Protein AF-A0A7S3PER5-F1 (afdb_monomer)

Foldseek 3Di:
DPDQVVQVVVQVVDFFAQADPVRQKGQKTKDFDALVRDDPVVSVVVVVVVVVVLCCCVPPVVHCFDADPVRRRHDDGGDMDMDHDPPIDGADDDDDCVRDPPDDDDFAADAKDKDWDAPDDPDSVPDDPPGDTDIDTHGHGRD

Sequence (143 aa):
LSGNDDGLKRFRQRTYETAHWDQVITGYKELERPTRFWNTENGTTLTKLQDLISRVCAEVLKVELQRQPDGQTVAWLPPHIIDLSEDGEIFPHVDSIKHSDQIVAGLSLLSPRVMKLREPKDAIADYSNEDAGIDMLLPPRSL

pLDDT: mean 86.13, std 12.56, range [37.22, 98.19]

InterPro domains:
  IPR032870 Alpha-ketoglutarate-dependent dioxygenase alkB homologue 7-like [PTHR21052] (9-143)
  IPR037151 Alpha-ketoglutarate-dependent dioxygenase AlkB-like superfamily [G3DSA:2.60.120.590] (4-143)

Organism: NCBI:txid215587

Structure (mmCIF, N/CA/C/O backbone):
data_AF-A0A7S3PER5-F1
#
_entry.id   AF-A0A7S3PER5-F1
#
loop_
_atom_site.group_PDB
_atom_site.id
_atom_site.type_symbol
_atom_site.label_atom_id
_atom_site.label_alt_id
_atom_site.label_comp_id
_atom_site.label_asym_id
_atom_site.label_entity_id
_atom_site.label_seq_id
_atom_site.pdbx_PDB_ins_code
_atom_site.Cartn_x
_atom_site.Cartn_y
_atom_site.Cartn_z
_atom_site.occupancy
_atom_site.B_iso_or_equiv
_atom_site.auth_seq_id
_atom_site.auth_comp_id
_atom_site.auth_asym_id
_atom_site.auth_atom_id
_atom_site.pdbx_PDB_model_num
ATOM 1 N N . LEU A 1 1 ? -20.126 20.022 10.577 1.00 37.22 1 LEU A N 1
ATOM 2 C CA . LEU A 1 1 ? -20.468 18.763 9.869 1.00 37.22 1 LEU A CA 1
ATOM 3 C C . LEU A 1 1 ? -20.430 18.915 8.329 1.00 37.22 1 LEU A C 1
ATOM 5 O O . LEU A 1 1 ? -21.242 18.307 7.655 1.00 37.22 1 LEU A O 1
ATOM 9 N N . SER A 1 2 ? -19.484 19.658 7.729 1.00 37.44 2 SER A N 1
ATOM 10 C CA . SER A 1 2 ? -19.496 19.899 6.262 1.00 37.44 2 SER A CA 1
ATOM 11 C C . SER A 1 2 ? -18.128 19.879 5.553 1.00 37.44 2 SER A C 1
ATOM 13 O O . SER A 1 2 ? -18.035 20.309 4.412 1.00 37.44 2 SER A O 1
ATOM 15 N N . GLY A 1 3 ? -17.062 19.360 6.176 1.00 44.31 3 GLY A N 1
ATOM 16 C CA . GLY A 1 3 ? -15.704 19.417 5.599 1.00 44.31 3 GLY A CA 1
ATOM 17 C C . GLY A 1 3 ? -15.197 18.157 4.881 1.00 44.31 3 GLY A C 1
ATOM 18 O O . GLY A 1 3 ? -14.055 18.146 4.442 1.00 44.31 3 GLY A O 1
ATOM 19 N N . ASN A 1 4 ? -15.976 17.070 4.811 1.00 56.25 4 ASN A N 1
ATOM 20 C CA . ASN A 1 4 ? -15.379 15.726 4.749 1.00 56.25 4 ASN A CA 1
ATOM 21 C C . ASN A 1 4 ? -15.563 14.940 3.440 1.00 56.25 4 ASN A C 1
ATOM 23 O O . ASN A 1 4 ? -14.788 14.018 3.174 1.00 56.25 4 ASN A O 1
ATOM 27 N N . ASP A 1 5 ? -16.575 15.278 2.641 1.00 61.62 5 ASP A N 1
ATOM 28 C CA . ASP A 1 5 ? -16.856 14.623 1.351 1.00 61.62 5 ASP A CA 1
ATOM 29 C C . ASP A 1 5 ? -16.066 15.271 0.195 1.00 61.62 5 ASP A C 1
ATOM 31 O O . ASP A 1 5 ? -15.755 14.650 -0.823 1.00 61.62 5 ASP A O 1
ATOM 35 N N . ASP A 1 6 ? -15.636 16.519 0.405 1.00 76.44 6 ASP A N 1
ATOM 36 C CA . ASP A 1 6 ? -14.845 17.287 -0.554 1.00 76.44 6 ASP A CA 1
ATOM 37 C C . ASP A 1 6 ? -13.479 16.631 -0.830 1.00 76.44 6 ASP A C 1
ATOM 39 O O . ASP A 1 6 ? -13.012 16.630 -1.963 1.00 76.44 6 ASP A O 1
ATOM 43 N N . GLY A 1 7 ? -12.871 15.966 0.162 1.00 82.75 7 GLY A N 1
ATOM 44 C CA . GLY A 1 7 ? -11.594 15.258 -0.006 1.00 82.75 7 GLY A CA 1
ATOM 45 C C . GLY A 1 7 ? -11.670 14.070 -0.975 1.00 82.75 7 GLY A C 1
ATOM 46 O O . GLY A 1 7 ? -10.857 13.973 -1.890 1.00 82.75 7 GLY A O 1
ATOM 47 N N . LEU A 1 8 ? -12.681 13.202 -0.836 1.00 86.88 8 LEU A N 1
ATOM 48 C CA . LEU A 1 8 ? -12.891 12.064 -1.748 1.00 86.88 8 LEU A CA 1
ATOM 49 C C . LEU A 1 8 ? -13.338 12.525 -3.138 1.00 86.88 8 LEU A C 1
ATOM 51 O O . LEU A 1 8 ? -12.989 11.919 -4.152 1.00 86.88 8 LEU A O 1
ATOM 55 N N . LYS A 1 9 ? -14.128 13.601 -3.208 1.00 88.81 9 LYS A N 1
ATOM 56 C CA . LYS A 1 9 ? -14.489 14.231 -4.480 1.00 88.81 9 LYS A CA 1
ATOM 57 C C . LYS A 1 9 ? -13.251 14.770 -5.201 1.00 88.81 9 LYS A C 1
ATOM 59 O O . LYS A 1 9 ? -13.050 14.422 -6.361 1.00 88.81 9 LYS A O 1
ATOM 64 N N . ARG A 1 10 ? -12.403 15.540 -4.513 1.00 88.62 10 ARG A N 1
ATOM 65 C CA . ARG A 1 10 ? -11.140 16.058 -5.058 1.00 88.62 10 ARG A CA 1
ATOM 66 C C . ARG A 1 10 ? -10.203 14.933 -5.476 1.00 88.62 10 ARG A C 1
ATOM 68 O O . ARG A 1 10 ? -9.681 14.993 -6.577 1.00 88.62 10 ARG A O 1
ATOM 75 N N . PHE A 1 11 ? -10.046 13.896 -4.653 1.00 92.31 11 PHE A N 1
ATOM 76 C CA . PHE A 1 11 ? -9.230 12.720 -4.973 1.00 92.31 11 PHE A CA 1
ATOM 77 C C . PHE A 1 11 ? -9.628 12.090 -6.314 1.00 92.31 11 PHE A C 1
ATOM 79 O O . PHE A 1 11 ? -8.788 11.936 -7.195 1.00 92.31 11 PHE A O 1
ATOM 86 N N . ARG A 1 12 ? -10.927 11.840 -6.525 1.00 91.44 12 ARG A N 1
ATOM 87 C CA . ARG A 1 12 ? -11.444 11.296 -7.794 1.00 91.44 12 ARG A CA 1
ATOM 88 C C . ARG A 1 12 ? -11.178 12.206 -8.997 1.00 91.44 12 ARG A C 1
ATOM 90 O O . ARG A 1 12 ? -10.997 11.713 -10.104 1.00 91.44 12 ARG A O 1
ATOM 97 N N . GLN A 1 13 ? -11.172 13.519 -8.781 1.00 92.44 13 GLN A N 1
ATOM 98 C CA . GLN A 1 13 ? -10.986 14.526 -9.829 1.00 92.44 13 GLN A CA 1
ATOM 99 C C . GLN A 1 13 ? -9.518 14.854 -10.126 1.00 92.44 13 GLN A C 1
ATOM 101 O O . GLN A 1 13 ? -9.250 15.471 -11.155 1.00 92.44 13 GLN A O 1
ATOM 106 N N . ARG A 1 14 ? -8.572 14.474 -9.256 1.00 92.69 14 ARG A N 1
ATOM 107 C CA . ARG A 1 14 ? -7.140 14.681 -9.508 1.00 92.69 14 ARG A CA 1
ATOM 108 C C . ARG A 1 14 ? -6.714 13.943 -10.773 1.00 92.69 14 ARG A C 1
ATOM 110 O O . ARG A 1 14 ? -7.253 12.884 -11.094 1.00 92.69 14 ARG A O 1
ATOM 117 N N . THR A 1 15 ? -5.741 14.496 -11.481 1.00 93.69 15 THR A N 1
ATOM 118 C CA . THR A 1 15 ? -4.987 13.784 -12.517 1.00 93.69 15 THR A CA 1
ATOM 119 C C . THR A 1 15 ? -3.918 12.919 -11.861 1.00 93.69 15 THR A C 1
ATOM 121 O O . THR A 1 15 ? -3.513 13.208 -10.739 1.00 93.69 15 THR A O 1
ATOM 124 N N . TYR A 1 16 ? -3.485 11.858 -12.540 1.00 94.94 16 TYR A N 1
ATOM 125 C CA . TYR A 1 16 ? -2.366 11.047 -12.065 1.00 94.94 16 TYR A CA 1
ATOM 126 C C . TYR A 1 16 ? -1.073 11.873 -12.067 1.00 94.94 16 TYR A C 1
ATOM 128 O O . TYR A 1 16 ? -0.816 12.630 -13.005 1.00 94.94 16 TYR A O 1
ATOM 136 N N . GLU A 1 17 ? -0.291 11.742 -11.003 1.00 90.06 17 GLU A N 1
ATOM 137 C CA . GLU A 1 17 ? 0.996 12.405 -10.825 1.00 90.06 17 GLU A CA 1
ATOM 138 C C . GLU A 1 17 ? 2.096 11.589 -11.512 1.00 90.06 17 GLU A C 1
ATOM 140 O O . GLU A 1 17 ? 2.125 10.358 -11.440 1.00 90.06 17 GLU A O 1
ATOM 145 N N . THR A 1 18 ? 2.992 12.272 -12.229 1.00 80.94 18 THR A N 1
ATOM 146 C CA . THR A 1 18 ? 4.014 11.612 -13.056 1.00 80.94 18 THR A CA 1
ATOM 147 C C . THR A 1 18 ? 5.232 11.148 -12.261 1.00 80.94 18 THR A C 1
ATOM 149 O O . THR A 1 18 ? 5.926 10.258 -12.736 1.00 80.94 18 THR A O 1
ATOM 152 N N . ALA A 1 19 ? 5.503 11.729 -11.087 1.00 73.75 19 ALA A N 1
ATOM 153 C CA . ALA A 1 19 ? 6.548 11.284 -10.160 1.00 73.75 19 ALA A CA 1
ATOM 154 C C . ALA A 1 19 ? 6.366 11.919 -8.770 1.00 73.75 19 ALA A C 1
ATOM 156 O O . ALA A 1 19 ? 6.033 13.101 -8.677 1.00 73.75 19 ALA A O 1
ATOM 157 N N . HIS A 1 20 ? 6.645 11.150 -7.714 1.00 63.84 20 HIS A N 1
ATOM 158 C CA . HIS A 1 20 ? 6.767 11.644 -6.337 1.00 63.84 20 HIS A CA 1
ATOM 159 C C . HIS A 1 20 ? 8.167 12.246 -6.078 1.00 63.84 20 HIS A C 1
ATOM 161 O O . HIS A 1 20 ? 9.099 12.048 -6.862 1.00 63.84 20 HIS A O 1
ATOM 167 N N . TRP A 1 21 ? 8.341 13.008 -4.992 1.00 63.22 21 TRP A N 1
ATOM 168 C CA . TRP A 1 21 ? 9.590 13.738 -4.705 1.00 63.22 21 TRP A CA 1
ATOM 169 C C . TRP A 1 21 ? 10.790 12.825 -4.398 1.00 63.22 21 TRP A C 1
ATOM 171 O O . TRP A 1 21 ? 11.930 13.233 -4.611 1.00 63.22 21 TRP A O 1
ATOM 181 N N . ASP A 1 22 ? 10.537 11.601 -3.933 1.00 66.00 22 ASP A N 1
ATOM 182 C CA . ASP A 1 22 ? 11.530 10.532 -3.739 1.00 66.00 22 ASP A CA 1
ATOM 183 C C . ASP A 1 22 ? 11.626 9.575 -4.946 1.00 66.00 22 ASP A C 1
ATOM 185 O O . ASP A 1 22 ? 12.423 8.642 -4.932 1.00 66.00 22 ASP A O 1
ATOM 189 N N . GLN A 1 23 ? 10.834 9.830 -5.996 1.00 72.12 23 GLN A N 1
ATOM 190 C CA . GLN A 1 23 ? 10.770 9.075 -7.250 1.00 72.12 23 GLN A CA 1
ATOM 191 C C . GLN A 1 23 ? 10.392 7.590 -7.111 1.00 72.12 23 GLN A C 1
ATOM 193 O O . GLN A 1 23 ? 10.634 6.820 -8.039 1.00 72.12 23 GLN A O 1
ATOM 198 N N . VAL A 1 24 ? 9.756 7.177 -6.007 1.00 86.62 24 VAL A N 1
ATOM 199 C CA . VAL A 1 24 ? 9.404 5.757 -5.801 1.00 86.62 24 VAL A CA 1
ATOM 200 C C . VAL A 1 24 ? 8.063 5.359 -6.411 1.00 86.62 24 VAL A C 1
ATOM 202 O O . VAL A 1 24 ? 7.774 4.176 -6.510 1.00 86.62 24 VAL A O 1
ATOM 205 N N . ILE A 1 25 ? 7.229 6.311 -6.826 1.00 91.81 25 ILE A N 1
ATOM 206 C CA . ILE A 1 25 ? 5.905 6.025 -7.387 1.00 91.81 25 ILE A CA 1
ATOM 207 C C . ILE A 1 25 ? 5.589 6.938 -8.574 1.00 91.81 25 ILE A C 1
ATOM 209 O O . ILE A 1 25 ? 5.883 8.140 -8.562 1.00 91.81 25 ILE A O 1
ATOM 213 N N . THR A 1 26 ? 4.989 6.355 -9.611 1.00 94.12 26 THR A N 1
ATOM 214 C CA . THR A 1 26 ? 4.588 7.028 -10.853 1.00 94.12 26 THR A CA 1
ATOM 215 C C . THR A 1 26 ? 3.169 6.633 -11.250 1.00 94.12 26 THR A C 1
ATOM 217 O O . THR A 1 26 ? 2.675 5.564 -10.895 1.00 94.12 26 THR A O 1
ATOM 220 N N . GLY A 1 27 ? 2.480 7.521 -11.972 1.00 95.06 27 GLY A N 1
ATOM 221 C CA . GLY A 1 27 ? 1.126 7.258 -12.459 1.00 95.06 27 GLY A CA 1
ATOM 222 C C . GLY A 1 27 ? 0.126 7.040 -11.324 1.00 95.06 27 GLY A C 1
ATOM 223 O O . GLY A 1 27 ? -0.675 6.113 -11.381 1.00 95.06 27 GLY A O 1
ATOM 224 N N . TYR A 1 28 ? 0.172 7.865 -10.274 1.00 95.06 28 TYR A N 1
ATOM 225 C CA . TYR A 1 28 ? -0.608 7.632 -9.052 1.00 95.06 28 TYR A CA 1
ATOM 226 C C . TYR A 1 28 ? -1.452 8.837 -8.622 1.00 95.06 28 TYR A C 1
ATOM 228 O O . TYR A 1 28 ? -1.221 9.974 -9.029 1.00 95.06 28 TYR A O 1
ATOM 236 N N . LYS A 1 29 ? -2.464 8.578 -7.795 1.00 94.88 29 LYS A N 1
ATOM 237 C CA . LYS A 1 29 ? -3.152 9.569 -6.962 1.00 94.88 29 LYS A CA 1
ATOM 238 C C . LYS A 1 29 ? -3.162 9.042 -5.545 1.00 94.88 29 LYS A C 1
ATOM 240 O O . LYS A 1 29 ? -3.404 7.853 -5.334 1.00 94.88 29 LYS A O 1
ATOM 245 N N . GLU A 1 30 ? -3.018 9.936 -4.578 1.00 93.50 30 GLU A N 1
ATOM 246 C CA . GLU A 1 30 ? -3.054 9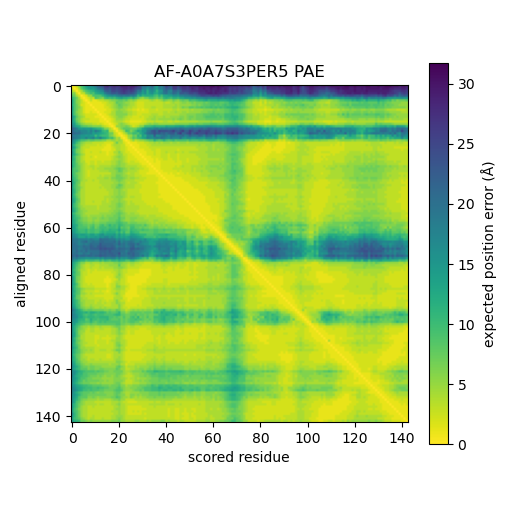.543 -3.174 1.00 93.50 30 GLU A CA 1
ATOM 247 C C . GLU A 1 30 ? -3.970 10.395 -2.295 1.00 93.50 30 GLU A C 1
ATOM 249 O O . GLU A 1 30 ? -4.286 11.556 -2.591 1.00 93.50 30 GLU A O 1
ATOM 254 N N . LEU A 1 31 ? -4.418 9.780 -1.201 1.00 93.19 31 LEU A N 1
ATOM 255 C CA . LEU A 1 31 ? -5.177 10.420 -0.136 1.00 93.19 31 LEU A CA 1
ATOM 256 C C . LEU A 1 31 ? -4.965 9.674 1.183 1.00 93.19 31 LEU A C 1
ATOM 258 O O . LEU A 1 31 ? -5.263 8.488 1.282 1.00 93.19 31 LEU A O 1
ATOM 262 N N . GLU A 1 32 ? -4.585 10.390 2.234 1.00 92.44 32 GLU A N 1
ATOM 263 C CA . GLU A 1 32 ? -4.733 9.893 3.602 1.00 92.44 32 GLU A CA 1
ATOM 264 C C . GLU A 1 32 ? -6.124 10.230 4.141 1.00 92.44 32 GLU A C 1
ATOM 266 O O . GLU A 1 32 ? -6.582 11.380 4.079 1.00 92.44 32 GLU A O 1
ATOM 271 N N . ARG A 1 33 ? -6.825 9.232 4.690 1.00 91.38 33 ARG A N 1
ATOM 272 C CA . ARG A 1 33 ? -8.163 9.443 5.253 1.00 91.38 33 ARG A CA 1
ATOM 273 C C . ARG A 1 33 ? -8.344 8.732 6.594 1.00 91.38 33 ARG A C 1
ATOM 275 O O . ARG A 1 33 ? -8.573 7.524 6.606 1.00 91.38 33 ARG A O 1
ATOM 282 N N . PRO A 1 34 ? -8.384 9.476 7.717 1.00 88.75 34 PRO A N 1
ATOM 283 C CA . PRO A 1 34 ? -8.662 8.913 9.038 1.00 88.75 34 PRO A CA 1
ATOM 284 C C . PRO A 1 34 ? -9.930 8.049 9.089 1.00 88.75 34 PRO A C 1
ATOM 286 O O . PRO A 1 34 ? -10.975 8.461 8.579 1.00 88.75 34 PRO A O 1
ATOM 289 N N . THR A 1 35 ? -9.876 6.905 9.783 1.00 85.31 35 THR A N 1
ATOM 290 C CA . THR A 1 35 ? -10.972 5.912 9.863 1.00 85.31 35 THR A CA 1
ATOM 291 C C . THR A 1 35 ? -12.320 6.529 10.255 1.00 85.31 35 THR A C 1
ATOM 293 O O . THR A 1 35 ? -13.345 6.231 9.646 1.00 85.31 35 THR A O 1
ATOM 296 N N . ARG A 1 36 ? -12.325 7.491 11.189 1.00 85.50 36 ARG A N 1
ATOM 297 C CA . ARG A 1 36 ? -13.533 8.214 11.642 1.00 85.50 36 ARG A CA 1
ATOM 298 C C . ARG A 1 36 ? -14.278 8.998 10.550 1.00 85.50 36 ARG A C 1
ATOM 300 O O . ARG A 1 36 ? -15.381 9.479 10.784 1.00 85.50 36 ARG A O 1
ATOM 307 N N . PHE A 1 37 ? -13.652 9.217 9.396 1.00 89.62 37 PHE A N 1
ATOM 308 C CA . PHE A 1 37 ? -14.216 9.981 8.286 1.00 89.62 37 PHE A CA 1
ATOM 309 C C . PHE A 1 37 ? -14.793 9.094 7.179 1.00 89.62 37 PHE A C 1
ATOM 311 O O . PHE A 1 37 ? -15.314 9.607 6.187 1.00 89.62 37 PHE A O 1
ATOM 318 N N . TRP A 1 38 ? -14.716 7.775 7.323 1.00 90.06 38 TRP A N 1
ATOM 319 C CA . TRP A 1 38 ? -15.376 6.838 6.423 1.00 90.06 38 TRP A CA 1
ATOM 320 C C . TRP A 1 38 ? -16.861 6.707 6.766 1.00 90.06 38 TRP A C 1
ATOM 322 O O . TRP A 1 38 ? -17.284 6.995 7.885 1.00 90.06 38 TRP A O 1
ATOM 332 N N . ASN A 1 39 ? -17.665 6.289 5.786 1.00 91.56 39 ASN A N 1
ATOM 333 C CA . ASN A 1 39 ? -19.046 5.901 6.065 1.00 91.56 39 ASN A CA 1
ATOM 334 C C . ASN A 1 39 ? -19.068 4.678 7.005 1.00 91.56 39 ASN A C 1
ATOM 336 O O . ASN A 1 39 ? -18.055 4.000 7.185 1.00 91.56 39 ASN A O 1
ATOM 340 N N . THR A 1 40 ? -20.223 4.391 7.601 1.00 93.25 40 THR A N 1
ATOM 341 C CA . THR A 1 40 ? -20.356 3.328 8.608 1.00 93.25 40 THR A CA 1
ATOM 342 C C . THR A 1 40 ? -19.891 1.961 8.103 1.00 93.25 40 THR A C 1
ATOM 344 O O . THR A 1 40 ? -19.212 1.241 8.833 1.00 93.25 40 THR A O 1
ATOM 347 N N . GLU A 1 41 ? -20.217 1.605 6.861 1.00 94.25 41 GLU A N 1
ATOM 348 C CA . GLU A 1 41 ? -19.879 0.304 6.273 1.00 94.25 41 GLU A CA 1
ATOM 349 C C . GLU A 1 41 ? -18.365 0.136 6.066 1.00 94.25 41 GLU A C 1
ATOM 351 O O . GLU A 1 41 ? -17.764 -0.832 6.546 1.00 94.25 41 GLU A O 1
ATOM 356 N N . ASN A 1 42 ? -17.723 1.116 5.428 1.00 92.56 42 ASN A N 1
ATOM 357 C CA . ASN A 1 42 ? -16.285 1.099 5.174 1.00 92.56 42 ASN A CA 1
ATOM 358 C C . ASN A 1 42 ? -15.493 1.234 6.476 1.00 92.56 42 ASN A C 1
ATOM 360 O O . ASN A 1 42 ? -14.518 0.515 6.670 1.00 92.56 42 ASN A O 1
ATOM 364 N N . GLY A 1 43 ? -15.935 2.100 7.393 1.00 92.00 43 GLY A N 1
ATOM 365 C CA . GLY A 1 43 ? -15.322 2.242 8.714 1.00 92.00 43 GLY A CA 1
ATOM 366 C C . GLY A 1 43 ? -15.355 0.930 9.497 1.00 92.00 43 GLY A C 1
ATOM 367 O O . GLY A 1 43 ? -14.328 0.501 10.009 1.00 92.00 43 GLY A O 1
ATOM 368 N N . THR A 1 44 ? -16.498 0.233 9.496 1.00 92.56 44 THR A N 1
ATOM 369 C CA . THR A 1 44 ? -16.629 -1.087 10.138 1.00 92.56 44 THR A CA 1
ATOM 370 C C . THR A 1 44 ? -15.686 -2.115 9.515 1.00 92.56 44 THR A C 1
ATOM 372 O O . THR A 1 44 ? -15.075 -2.909 10.228 1.00 92.56 44 THR A O 1
ATOM 375 N N . THR A 1 45 ? -15.560 -2.119 8.187 1.00 92.12 45 THR A N 1
ATOM 376 C CA . THR A 1 45 ? -14.660 -3.038 7.476 1.00 92.12 45 THR A CA 1
ATOM 377 C C . THR A 1 45 ? -13.198 -2.763 7.821 1.00 92.12 45 THR A C 1
ATOM 379 O O . THR A 1 45 ? -12.473 -3.696 8.159 1.00 92.12 45 THR A O 1
ATOM 382 N N . LEU A 1 46 ? -12.779 -1.494 7.817 1.00 91.75 46 LEU A N 1
ATOM 383 C CA . LEU A 1 46 ? -11.421 -1.088 8.186 1.00 91.75 46 LEU A CA 1
ATOM 384 C C . LEU A 1 46 ? -11.085 -1.480 9.627 1.00 91.75 46 LEU A C 1
ATOM 386 O O . LEU A 1 46 ? -10.042 -2.085 9.848 1.00 91.75 46 LEU A O 1
ATOM 390 N N . THR A 1 47 ? -11.984 -1.225 10.583 1.00 89.56 47 THR A N 1
ATOM 391 C CA . THR A 1 47 ? -11.786 -1.636 11.981 1.00 89.56 47 THR A CA 1
ATOM 392 C C . THR A 1 47 ? -11.630 -3.152 12.103 1.00 89.56 47 THR A C 1
ATOM 394 O O . THR A 1 47 ? -10.699 -3.622 12.745 1.00 89.56 47 THR A O 1
ATOM 397 N N . LYS A 1 48 ? -12.464 -3.945 11.416 1.00 90.81 48 LYS A N 1
ATOM 398 C CA . LYS A 1 48 ? -12.338 -5.413 11.435 1.00 90.81 48 LYS A CA 1
ATOM 399 C C . LYS A 1 48 ? -11.004 -5.905 10.870 1.00 90.81 48 LYS A C 1
ATOM 401 O O . LYS A 1 48 ? -10.445 -6.861 11.404 1.00 90.81 48 LYS A O 1
ATOM 406 N N . LEU A 1 49 ? -10.513 -5.285 9.795 1.00 91.62 49 LEU A N 1
ATOM 407 C CA . LEU A 1 49 ? -9.208 -5.613 9.214 1.00 91.62 49 LEU A CA 1
ATOM 408 C C . LEU A 1 49 ? -8.080 -5.259 10.189 1.00 91.62 49 LEU A C 1
ATOM 410 O O . LEU A 1 49 ? -7.239 -6.105 10.474 1.00 91.62 49 LEU A O 1
ATOM 414 N N . GLN A 1 50 ? -8.115 -4.056 10.762 1.00 89.06 50 GLN A N 1
ATOM 415 C CA . GLN A 1 50 ? -7.162 -3.589 11.772 1.00 89.06 50 GLN A CA 1
ATOM 416 C C . GLN A 1 50 ? -7.112 -4.521 12.994 1.00 89.06 50 GLN A C 1
ATOM 418 O O . GLN A 1 50 ? -6.023 -4.897 13.436 1.00 89.06 50 GLN A O 1
ATOM 423 N N . ASP A 1 51 ? -8.265 -4.978 13.485 1.00 88.31 51 ASP A N 1
ATOM 424 C CA . ASP A 1 51 ? -8.363 -5.923 14.605 1.00 88.31 51 ASP A CA 1
ATOM 425 C C . ASP A 1 51 ? -7.843 -7.320 14.238 1.00 88.31 51 ASP A C 1
ATOM 427 O O . ASP A 1 51 ? -7.239 -8.014 15.060 1.00 88.31 51 ASP A O 1
ATOM 431 N N . LEU A 1 52 ? -8.103 -7.782 13.011 1.00 89.75 52 LEU A N 1
ATOM 432 C CA . LEU A 1 52 ? -7.578 -9.055 12.517 1.00 89.75 52 LEU A CA 1
ATOM 433 C C . LEU A 1 52 ? -6.050 -9.017 12.436 1.00 89.75 52 LEU A C 1
ATOM 435 O O . LEU A 1 52 ? -5.402 -9.906 12.983 1.00 89.75 52 LEU A O 1
ATOM 439 N N . ILE A 1 53 ? -5.484 -7.983 11.810 1.00 89.94 53 ILE A N 1
ATOM 440 C CA . ILE A 1 53 ? -4.034 -7.839 11.643 1.00 89.94 53 ILE A CA 1
ATOM 441 C C . ILE A 1 53 ? -3.358 -7.731 13.010 1.00 89.94 53 ILE A C 1
ATOM 443 O O . ILE A 1 53 ? -2.422 -8.474 13.281 1.00 89.94 53 ILE A O 1
ATOM 447 N N . SER A 1 54 ? -3.886 -6.895 13.911 1.00 86.19 54 SER A N 1
ATOM 448 C CA . SER A 1 54 ? -3.351 -6.747 15.274 1.00 86.19 54 SER A CA 1
ATOM 449 C C . SER A 1 54 ? -3.279 -8.088 16.012 1.00 86.19 54 SER A C 1
ATOM 451 O O . SER A 1 54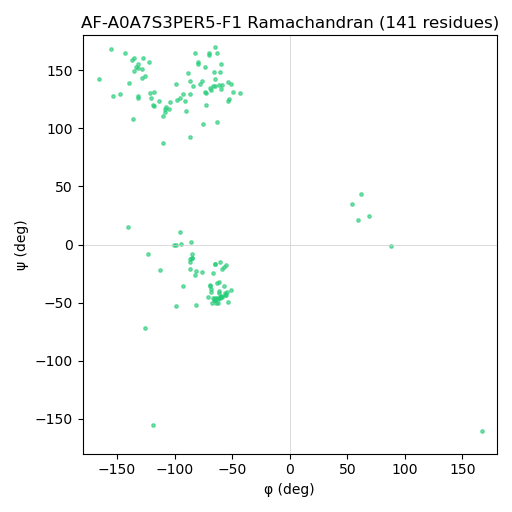 ? -2.265 -8.401 16.635 1.00 86.19 54 SER A O 1
ATOM 453 N N . ARG A 1 55 ? -4.329 -8.916 15.903 1.00 86.50 55 ARG A N 1
ATOM 454 C CA . ARG A 1 55 ? -4.356 -10.255 16.511 1.00 86.50 55 ARG A CA 1
ATOM 455 C C . ARG A 1 55 ? -3.356 -11.204 15.872 1.00 86.50 55 ARG A C 1
ATOM 457 O O . ARG A 1 55 ? -2.623 -11.865 16.596 1.00 86.50 55 ARG A O 1
ATOM 464 N N . VAL A 1 56 ? -3.282 -11.259 14.542 1.00 87.81 56 VAL A N 1
ATOM 465 C CA . VAL A 1 56 ? -2.299 -12.105 13.845 1.00 87.81 56 VAL A CA 1
ATOM 466 C C . VAL A 1 56 ? -0.876 -11.706 14.243 1.00 87.81 56 VAL A C 1
ATOM 468 O O . VAL A 1 56 ? -0.071 -12.564 14.601 1.00 87.81 56 VAL A O 1
ATOM 471 N N . CYS A 1 57 ? -0.574 -10.410 14.270 1.00 86.44 57 CYS A N 1
ATOM 472 C CA . CYS A 1 57 ? 0.739 -9.911 14.652 1.00 86.44 57 CYS A CA 1
ATOM 473 C C . CYS A 1 57 ? 1.095 -10.249 16.108 1.00 86.44 57 CYS A C 1
ATOM 475 O O . CYS A 1 57 ? 2.182 -10.770 16.355 1.00 86.44 57 CYS A O 1
ATOM 477 N N . ALA A 1 58 ? 0.178 -10.041 17.057 1.00 82.50 58 ALA A N 1
ATOM 478 C CA . ALA A 1 58 ? 0.419 -10.341 18.470 1.00 82.50 58 ALA A CA 1
ATOM 479 C C . ALA A 1 58 ? 0.479 -11.849 18.766 1.00 82.50 58 ALA A C 1
ATOM 481 O O . ALA A 1 58 ? 1.339 -12.327 19.509 1.00 82.50 58 ALA A O 1
ATOM 482 N N . GLU A 1 59 ? -0.461 -12.620 18.221 1.00 85.69 59 GLU A N 1
ATOM 483 C CA . GLU A 1 59 ? -0.691 -14.004 18.633 1.00 85.69 59 GLU A CA 1
ATOM 484 C C . GLU A 1 59 ? 0.080 -15.010 17.782 1.00 85.69 59 GLU A C 1
ATOM 486 O O . GLU A 1 59 ? 0.558 -16.006 18.332 1.00 85.69 59 GLU A O 1
ATOM 491 N N . VAL A 1 60 ? 0.241 -14.749 16.483 1.00 84.50 60 VAL A N 1
ATOM 492 C CA . VAL A 1 60 ? 0.899 -15.663 15.537 1.00 84.50 60 VAL A CA 1
ATOM 493 C C . VAL A 1 60 ? 2.347 -15.252 15.312 1.00 84.50 60 VAL A C 1
ATOM 495 O O . VAL A 1 60 ? 3.245 -16.066 15.505 1.00 84.50 60 VAL A O 1
ATOM 498 N N . LEU A 1 61 ? 2.580 -13.990 14.948 1.00 82.94 61 LEU A N 1
ATOM 499 C CA . LEU A 1 61 ? 3.917 -13.501 14.594 1.00 82.94 61 LEU A CA 1
ATOM 500 C C . LEU A 1 61 ? 4.746 -13.063 15.810 1.00 82.94 61 LEU A C 1
ATOM 502 O O . LEU A 1 61 ? 5.948 -12.860 15.678 1.00 82.94 61 LEU A O 1
ATOM 506 N N . LYS A 1 62 ? 4.116 -12.947 16.988 1.00 83.94 62 LYS A N 1
ATOM 507 C CA . LYS A 1 62 ? 4.743 -12.507 18.247 1.00 83.94 62 LYS A CA 1
ATOM 508 C C . LYS A 1 62 ? 5.463 -11.158 18.121 1.00 83.94 62 LYS A C 1
ATOM 510 O O . LYS A 1 62 ? 6.492 -10.939 18.754 1.00 83.94 62 LYS A O 1
ATOM 515 N N . VAL A 1 63 ? 4.908 -10.260 17.309 1.00 80.69 63 VAL A N 1
ATOM 516 C CA . VAL A 1 63 ? 5.378 -8.877 17.183 1.00 80.69 63 VAL A CA 1
ATOM 517 C C . VAL A 1 63 ? 4.962 -8.111 18.438 1.00 80.69 63 VAL A C 1
ATOM 519 O O . VAL A 1 63 ? 3.801 -8.186 18.851 1.00 80.69 63 VAL A O 1
ATOM 522 N N . GLU A 1 64 ? 5.897 -7.387 19.057 1.00 74.94 64 GLU A N 1
ATOM 523 C CA . GLU A 1 64 ? 5.604 -6.550 20.223 1.00 74.94 64 GLU A CA 1
ATOM 524 C C . GLU A 1 64 ? 4.878 -5.284 19.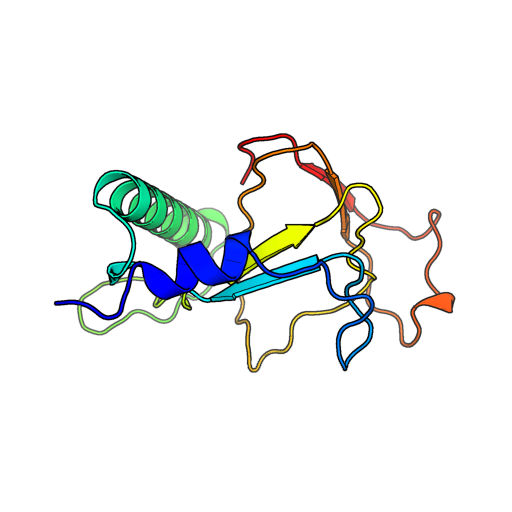761 1.00 74.94 64 GLU A C 1
ATOM 526 O O . GLU A 1 64 ? 5.466 -4.360 19.198 1.00 74.94 64 GLU A O 1
ATOM 531 N N . LEU A 1 65 ? 3.569 -5.260 19.988 1.00 72.00 65 LEU A N 1
ATOM 532 C CA . LEU A 1 65 ? 2.708 -4.145 19.622 1.00 72.00 65 LEU A CA 1
ATOM 533 C C . LEU A 1 65 ? 2.577 -3.188 20.804 1.00 72.00 65 LEU A C 1
ATOM 535 O O . LEU A 1 65 ? 2.240 -3.607 21.914 1.00 72.00 65 LEU A O 1
ATOM 539 N N . GLN A 1 66 ? 2.798 -1.893 20.565 1.00 64.75 66 GLN A N 1
ATOM 540 C CA . GLN A 1 66 ? 2.575 -0.871 21.586 1.00 64.75 66 GLN A CA 1
ATOM 541 C C . GLN A 1 66 ? 1.095 -0.835 21.980 1.00 64.75 66 GLN A C 1
ATOM 543 O O . GLN A 1 66 ? 0.247 -0.323 21.247 1.00 64.75 66 GLN A O 1
ATOM 548 N N . ARG A 1 67 ? 0.785 -1.362 23.167 1.00 59.34 67 ARG A N 1
ATOM 549 C CA . ARG A 1 67 ? -0.573 -1.341 23.714 1.00 59.34 67 ARG A CA 1
ATOM 550 C C . ARG A 1 67 ? -0.939 0.063 24.170 1.00 59.34 67 ARG A C 1
ATOM 552 O O . ARG A 1 67 ? -0.210 0.686 24.942 1.00 59.34 67 ARG A O 1
ATOM 559 N N . GLN A 1 68 ? -2.103 0.535 23.744 1.00 58.78 68 GLN A N 1
ATOM 560 C CA . GLN A 1 68 ? -2.684 1.749 24.288 1.00 58.78 68 GLN A CA 1
ATOM 561 C C . GLN A 1 68 ? -3.237 1.505 25.707 1.00 58.78 68 GLN A C 1
ATOM 563 O O . GLN A 1 68 ? -3.629 0.381 26.039 1.00 58.78 68 GLN A O 1
ATOM 568 N N . PRO A 1 69 ? -3.295 2.547 26.561 1.00 54.41 69 PRO A N 1
ATOM 569 C CA . PRO A 1 69 ? -3.804 2.437 27.933 1.00 54.41 69 PRO A CA 1
ATOM 570 C C . PRO A 1 69 ? -5.253 1.940 28.047 1.00 54.41 69 PRO A C 1
ATOM 572 O O . PRO A 1 69 ? -5.648 1.458 29.105 1.00 54.41 69 PRO A O 1
ATOM 575 N N . ASP A 1 70 ? -6.047 2.061 26.982 1.00 62.22 70 ASP A N 1
ATOM 576 C CA . ASP A 1 70 ? -7.444 1.617 26.911 1.00 62.22 70 ASP A CA 1
ATOM 577 C C . ASP A 1 70 ? -7.601 0.130 26.528 1.00 62.22 70 ASP A C 1
ATOM 579 O O . ASP A 1 70 ? -8.720 -0.366 26.408 1.00 62.22 70 ASP A O 1
ATOM 583 N N . GLY A 1 71 ? -6.488 -0.591 26.356 1.00 57.38 71 GLY A N 1
ATOM 584 C CA . GLY A 1 71 ? -6.472 -2.000 25.974 1.00 57.38 71 GLY A CA 1
ATOM 585 C C . GLY A 1 71 ? -6.489 -2.247 24.463 1.00 57.38 71 GLY A C 1
ATOM 586 O O . GLY A 1 71 ? -6.402 -3.409 24.057 1.00 57.38 71 GLY A O 1
ATOM 587 N N . GLN A 1 72 ? -6.543 -1.206 23.622 1.00 58.53 72 GLN A N 1
ATOM 588 C CA . GLN A 1 72 ? -6.347 -1.370 22.180 1.00 58.53 72 GLN A CA 1
ATOM 589 C C . GLN A 1 72 ? -4.893 -1.741 21.884 1.00 58.53 72 GLN A C 1
ATOM 591 O O . GLN A 1 72 ? -3.949 -1.184 22.444 1.00 58.53 72 GLN A O 1
ATOM 596 N N . THR A 1 73 ? -4.703 -2.734 21.016 1.00 58.56 73 THR A N 1
ATOM 597 C CA . THR A 1 73 ? -3.384 -3.345 20.810 1.00 58.56 73 THR A CA 1
ATOM 598 C C . THR A 1 73 ? -2.497 -2.542 19.855 1.00 58.56 73 THR A C 1
ATOM 600 O O . THR A 1 73 ? -1.284 -2.623 19.986 1.00 58.56 73 THR A O 1
ATOM 603 N N . VAL A 1 74 ? -3.070 -1.764 18.923 1.00 65.44 74 VAL A N 1
ATOM 604 C CA . VAL A 1 74 ? -2.318 -0.987 17.918 1.00 65.44 74 VAL A CA 1
ATOM 605 C C . VAL A 1 74 ? -3.042 0.312 17.578 1.00 65.44 74 VAL A C 1
ATOM 607 O O . VAL A 1 74 ? -4.218 0.299 17.216 1.00 65.44 74 VAL A O 1
ATOM 610 N N . ALA A 1 75 ? -2.320 1.431 17.621 1.00 74.75 75 ALA A N 1
ATOM 611 C CA . ALA A 1 75 ? -2.780 2.697 17.064 1.00 74.75 75 ALA A CA 1
ATOM 612 C C . ALA A 1 75 ? -2.414 2.770 15.576 1.00 74.75 75 ALA A C 1
ATOM 614 O O . ALA A 1 75 ? -1.313 3.182 15.220 1.00 74.75 75 ALA A O 1
ATOM 615 N N . TRP A 1 76 ? -3.323 2.348 14.700 1.00 83.69 76 TRP A N 1
ATOM 616 C CA . TRP A 1 76 ? -3.087 2.420 13.258 1.00 83.69 76 TRP A CA 1
ATOM 617 C C . TRP A 1 76 ? -3.012 3.871 12.775 1.00 83.69 76 TRP A C 1
ATOM 619 O O . TRP A 1 76 ? -3.853 4.703 13.134 1.00 83.69 76 TRP A O 1
ATOM 629 N N . LEU A 1 77 ? -2.040 4.155 11.905 1.00 86.69 77 LEU A N 1
ATOM 630 C CA . LEU A 1 77 ? -2.009 5.402 11.145 1.00 86.69 77 LEU A CA 1
ATOM 631 C C . LEU A 1 77 ? -3.273 5.528 10.273 1.00 86.69 77 LEU A C 1
ATOM 633 O O . LEU A 1 77 ? -3.906 4.516 9.940 1.00 86.69 77 LEU A O 1
ATOM 637 N N . PRO A 1 78 ? -3.683 6.759 9.907 1.00 89.19 78 PRO A N 1
ATOM 638 C CA . PRO A 1 78 ? -4.744 6.953 8.931 1.00 89.19 78 PRO A CA 1
ATOM 639 C C . PRO A 1 78 ? -4.484 6.111 7.674 1.00 89.19 78 PRO A C 1
ATOM 641 O O . PRO A 1 78 ? -3.383 6.177 7.136 1.00 89.19 78 PRO A O 1
ATOM 644 N N . PRO A 1 79 ? -5.476 5.348 7.180 1.00 91.44 79 PRO A N 1
ATOM 645 C CA . PRO A 1 79 ? -5.318 4.613 5.936 1.00 91.44 79 PRO A CA 1
ATOM 646 C C . PRO A 1 79 ? -4.861 5.526 4.795 1.00 91.44 79 PRO A C 1
ATOM 648 O O . PRO A 1 79 ? -5.513 6.537 4.497 1.00 91.44 79 PRO A O 1
ATOM 651 N N . HIS A 1 80 ? -3.756 5.139 4.163 1.00 92.62 80 HIS A N 1
ATOM 652 C CA . HIS A 1 80 ? -3.231 5.752 2.950 1.00 92.62 80 HIS A CA 1
ATOM 653 C C . HIS A 1 80 ? -3.816 5.030 1.738 1.00 92.62 80 HIS A C 1
ATOM 655 O O . HIS A 1 80 ? -3.766 3.806 1.627 1.00 92.62 80 HIS A O 1
ATOM 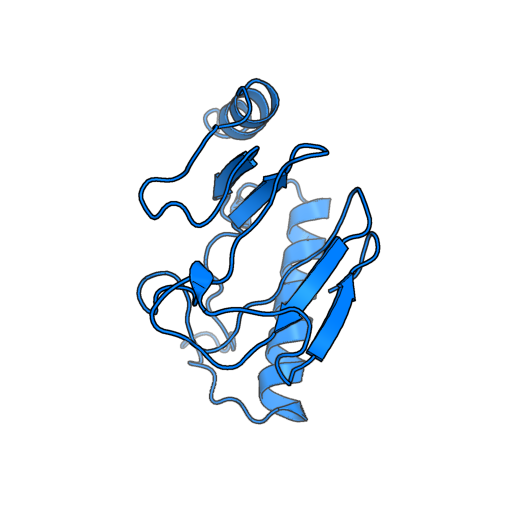661 N N . ILE A 1 81 ? -4.465 5.792 0.865 1.00 94.81 81 ILE A N 1
ATOM 662 C CA . ILE A 1 81 ? -5.117 5.290 -0.339 1.00 94.81 81 ILE A CA 1
ATOM 663 C C . ILE A 1 81 ? -4.218 5.647 -1.510 1.00 94.81 81 ILE A C 1
ATOM 665 O O . ILE A 1 81 ? -3.977 6.830 -1.738 1.00 94.81 81 ILE A O 1
ATOM 669 N N . ILE A 1 82 ? -3.805 4.639 -2.273 1.00 95.44 82 ILE A N 1
ATOM 670 C CA . ILE A 1 82 ? -3.056 4.806 -3.517 1.00 95.44 82 ILE A CA 1
ATOM 671 C C . ILE A 1 82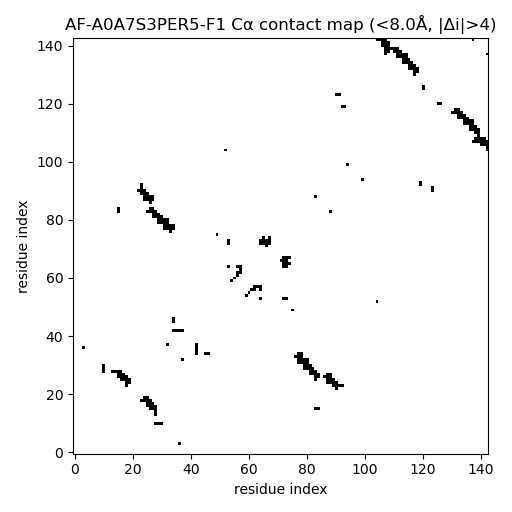 ? -3.894 4.228 -4.658 1.00 95.44 82 ILE A C 1
ATOM 673 O O . ILE A 1 82 ? -4.233 3.041 -4.666 1.00 95.44 82 ILE A O 1
ATOM 677 N N . ASP A 1 83 ? -4.241 5.084 -5.613 1.00 96.31 83 ASP A N 1
ATOM 678 C CA . ASP A 1 83 ? -4.860 4.718 -6.886 1.00 96.31 83 ASP A CA 1
ATOM 679 C C . ASP A 1 83 ? -3.784 4.821 -7.970 1.00 96.31 83 ASP A C 1
ATOM 681 O O . ASP A 1 83 ? -3.230 5.899 -8.186 1.00 96.31 83 ASP A O 1
ATOM 685 N N . LEU A 1 84 ? -3.463 3.691 -8.600 1.00 96.44 84 LEU A N 1
ATOM 686 C CA . LEU A 1 84 ? -2.491 3.592 -9.686 1.00 96.44 84 LEU A CA 1
ATOM 687 C C . LEU A 1 84 ? -3.232 3.566 -11.022 1.00 96.44 84 LEU A C 1
ATOM 689 O O . LEU A 1 84 ? -4.234 2.861 -11.168 1.00 96.44 84 LEU A O 1
ATOM 693 N N . SER A 1 85 ? -2.715 4.296 -12.008 1.00 96.06 85 SER A N 1
ATOM 694 C CA . SER A 1 85 ? -3.111 4.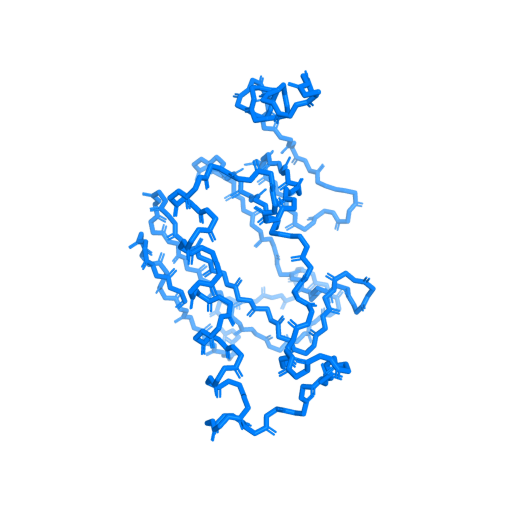127 -13.404 1.00 96.06 85 SER A CA 1
ATOM 695 C C . SER A 1 85 ? -2.710 2.744 -13.924 1.00 96.06 85 SER A C 1
ATOM 697 O O . SER A 1 85 ? -1.943 2.034 -13.281 1.00 96.06 85 SER A O 1
ATOM 699 N N . GLU A 1 86 ? -3.185 2.379 -15.115 1.00 95.50 86 GLU A N 1
ATOM 700 C CA . GLU A 1 86 ? -2.826 1.111 -15.771 1.00 95.50 86 GLU A CA 1
ATOM 701 C C . GLU A 1 86 ? -1.306 0.925 -15.910 1.00 95.50 86 GLU A C 1
ATOM 703 O O . GLU A 1 86 ? -0.800 -0.147 -15.596 1.00 95.50 86 GLU A O 1
ATOM 708 N N . ASP A 1 87 ? -0.589 1.996 -16.265 1.00 94.56 87 ASP A N 1
ATOM 709 C CA . ASP A 1 87 ? 0.877 2.022 -16.370 1.00 94.56 87 ASP A CA 1
ATOM 710 C C . ASP A 1 87 ? 1.570 2.547 -15.093 1.00 94.56 87 ASP A C 1
ATOM 712 O O . ASP A 1 87 ? 2.752 2.885 -15.116 1.00 94.56 87 ASP A O 1
ATOM 716 N N . GLY A 1 88 ? 0.828 2.709 -13.990 1.00 94.88 88 GLY A N 1
ATOM 717 C CA . GLY A 1 88 ? 1.373 3.237 -12.738 1.00 94.88 88 GLY A CA 1
ATOM 718 C C . GLY A 1 88 ? 2.169 2.176 -11.983 1.00 94.88 88 GLY A C 1
ATOM 719 O O . GLY A 1 88 ? 1.730 1.031 -11.868 1.00 94.88 88 GLY A O 1
ATOM 720 N N . GLU A 1 89 ? 3.314 2.558 -11.422 1.00 93.50 89 GLU A N 1
ATOM 721 C CA . GLU A 1 89 ? 4.223 1.632 -10.748 1.00 93.50 89 GLU A CA 1
ATOM 722 C C . GLU A 1 89 ? 4.730 2.203 -9.423 1.00 93.50 89 GLU A C 1
ATOM 724 O O . GLU A 1 89 ? 4.881 3.415 -9.254 1.00 93.50 89 GLU A O 1
ATOM 729 N N . ILE A 1 90 ? 4.992 1.299 -8.478 1.00 94.38 90 ILE A N 1
ATOM 730 C CA . ILE A 1 90 ? 5.714 1.588 -7.245 1.00 94.38 90 ILE A CA 1
ATOM 731 C C . ILE A 1 90 ? 7.067 0.881 -7.347 1.00 94.38 90 ILE A C 1
ATOM 733 O O . ILE A 1 90 ? 7.138 -0.349 -7.332 1.00 94.38 90 ILE A O 1
ATOM 737 N N . PHE A 1 91 ? 8.129 1.664 -7.482 1.00 93.00 91 PHE A N 1
ATOM 738 C CA . PHE A 1 91 ? 9.507 1.205 -7.576 1.00 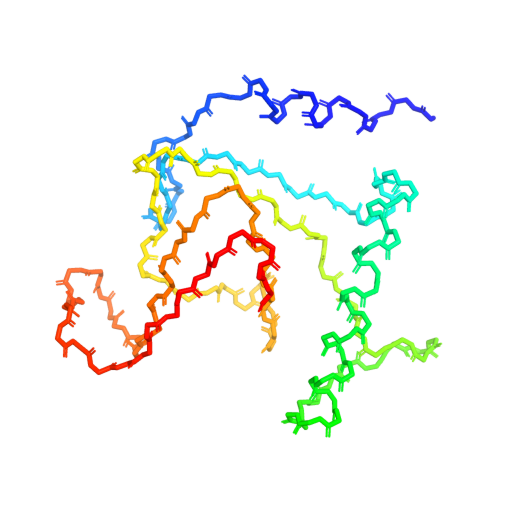93.00 91 PHE A CA 1
ATOM 739 C C . PHE A 1 91 ? 10.020 0.629 -6.249 1.00 93.00 91 PHE A C 1
ATOM 741 O O . PHE A 1 91 ? 9.430 0.877 -5.192 1.00 93.00 91 PHE A O 1
ATOM 748 N N . PRO A 1 92 ? 11.130 -0.135 -6.272 1.00 93.56 92 PRO A N 1
ATOM 749 C CA . PRO A 1 92 ? 11.749 -0.660 -5.060 1.00 93.56 92 PRO A CA 1
ATOM 750 C C . PRO A 1 92 ? 12.050 0.450 -4.047 1.00 93.56 92 PRO A C 1
ATOM 752 O O . PRO A 1 92 ? 12.764 1.404 -4.351 1.00 93.56 92 PRO A O 1
ATOM 755 N N . HIS A 1 93 ? 11.515 0.311 -2.838 1.00 91.88 93 HIS A N 1
ATOM 756 C CA . HIS A 1 93 ? 11.738 1.232 -1.730 1.00 91.88 93 HIS A CA 1
ATOM 757 C C . HIS A 1 93 ? 11.520 0.515 -0.395 1.00 91.88 93 HIS A C 1
ATOM 759 O O . HIS A 1 93 ? 10.994 -0.599 -0.340 1.00 91.88 93 HIS A O 1
ATOM 765 N N . VAL A 1 94 ? 11.934 1.175 0.682 1.00 89.81 94 VAL A N 1
ATOM 766 C CA . VAL A 1 94 ? 11.607 0.795 2.056 1.00 89.81 94 VAL A CA 1
ATOM 767 C C . VAL A 1 94 ? 10.865 1.970 2.668 1.00 89.81 94 VAL A C 1
ATOM 769 O O . VAL A 1 94 ? 11.375 3.094 2.642 1.00 89.81 94 VAL A O 1
ATOM 772 N N . ASP A 1 95 ? 9.673 1.720 3.208 1.00 87.50 95 ASP A N 1
ATOM 773 C CA . ASP A 1 95 ? 8.895 2.753 3.886 1.00 87.50 95 ASP A CA 1
ATOM 774 C C . ASP A 1 95 ? 9.729 3.433 4.976 1.00 87.50 95 ASP A C 1
ATOM 776 O O . ASP A 1 95 ? 10.493 2.808 5.718 1.00 87.50 95 ASP A O 1
ATOM 780 N N . SER A 1 96 ? 9.581 4.751 5.091 1.00 83.88 96 SER A N 1
ATOM 781 C CA . SER A 1 96 ? 10.288 5.502 6.120 1.00 83.88 96 SER A CA 1
ATOM 782 C C . SER A 1 96 ? 9.749 5.156 7.505 1.00 83.88 96 SER A C 1
ATOM 784 O O . SER A 1 96 ? 8.559 5.313 7.743 1.00 83.88 96 SER A O 1
ATOM 786 N N . ILE A 1 97 ? 10.638 4.887 8.465 1.00 78.19 97 ILE A N 1
ATOM 787 C CA . ILE A 1 97 ? 10.309 4.692 9.897 1.00 78.19 97 ILE A CA 1
ATOM 788 C C . ILE A 1 97 ? 9.541 5.893 10.501 1.00 78.19 97 ILE A C 1
ATOM 790 O O . ILE A 1 97 ? 8.932 5.807 11.561 1.00 78.19 97 ILE A O 1
ATOM 794 N N . LYS A 1 98 ? 9.568 7.062 9.846 1.00 75.00 98 LYS A N 1
ATOM 795 C CA . LYS A 1 98 ? 8.773 8.231 10.263 1.00 75.00 98 LYS A CA 1
ATOM 796 C C . LYS A 1 98 ? 7.288 8.112 9.904 1.00 75.00 98 LYS A C 1
ATOM 798 O O . LYS A 1 98 ? 6.474 8.803 10.509 1.00 75.00 98 LYS A O 1
ATOM 803 N N . HIS A 1 99 ? 6.965 7.297 8.903 1.00 71.56 99 HIS A N 1
ATOM 804 C CA . HIS A 1 99 ? 5.638 7.159 8.298 1.00 71.56 99 HIS A CA 1
ATOM 805 C C . HIS A 1 99 ? 5.111 5.714 8.346 1.00 71.56 99 HIS A C 1
ATOM 807 O O . HIS A 1 99 ? 3.944 5.487 8.048 1.00 71.56 99 HIS A O 1
ATOM 813 N N . SER A 1 100 ? 5.938 4.753 8.758 1.00 76.88 100 SER A N 1
ATOM 814 C CA . SER A 1 100 ? 5.579 3.365 9.032 1.00 76.88 100 SER A CA 1
ATOM 815 C C . SER A 1 100 ? 6.246 2.892 10.327 1.00 76.88 100 SER A C 1
ATOM 817 O O . SER A 1 100 ? 7.232 3.468 10.787 1.00 76.88 100 SER A O 1
ATOM 819 N N . ASP A 1 101 ? 5.687 1.848 10.932 1.00 78.50 101 ASP A N 1
ATOM 820 C CA . ASP A 1 101 ? 6.294 1.147 12.068 1.00 78.50 101 ASP A CA 1
ATOM 821 C C . ASP A 1 101 ? 6.551 -0.315 11.650 1.00 78.50 101 ASP A C 1
ATOM 823 O O . ASP A 1 101 ? 6.656 -0.627 10.465 1.00 78.50 101 ASP A O 1
ATOM 827 N N . GLN A 1 102 ? 6.622 -1.238 12.602 1.00 82.00 102 GLN A N 1
ATOM 828 C CA . GLN A 1 102 ? 6.930 -2.655 12.384 1.00 82.00 102 GLN A CA 1
ATOM 829 C C . GLN A 1 102 ? 5.997 -3.394 11.408 1.00 82.00 102 GLN A C 1
ATOM 831 O O . GLN A 1 102 ? 6.350 -4.478 10.946 1.00 82.00 102 GLN A O 1
ATOM 836 N N . ILE A 1 103 ? 4.793 -2.875 11.137 1.00 84.94 103 ILE A N 1
ATOM 837 C CA . ILE A 1 103 ? 3.774 -3.564 10.337 1.00 84.94 103 ILE A CA 1
ATOM 838 C C . ILE A 1 103 ? 3.202 -2.634 9.275 1.00 84.94 103 ILE A C 1
ATOM 840 O O . ILE A 1 103 ? 2.659 -1.573 9.582 1.00 84.94 103 ILE A O 1
ATOM 844 N N . VAL A 1 104 ? 3.229 -3.122 8.038 1.00 89.62 104 VAL A N 1
ATOM 845 C CA . VAL A 1 104 ? 2.513 -2.559 6.894 1.00 89.62 104 VAL A CA 1
ATOM 846 C C . VAL A 1 104 ? 1.523 -3.610 6.403 1.00 89.62 104 VAL A C 1
ATOM 848 O O . VAL A 1 104 ? 1.877 -4.777 6.241 1.00 89.62 104 VAL A O 1
ATOM 851 N N . ALA A 1 105 ? 0.270 -3.211 6.192 1.00 91.06 105 ALA A N 1
ATOM 852 C CA . ALA A 1 105 ? -0.783 -4.088 5.690 1.00 91.06 105 ALA A CA 1
ATOM 853 C C . ALA A 1 105 ? -1.522 -3.404 4.537 1.00 91.06 105 ALA A C 1
ATOM 855 O O . ALA A 1 105 ? -2.005 -2.280 4.688 1.00 91.06 105 ALA A O 1
ATOM 856 N N . GLY A 1 106 ? -1.612 -4.082 3.391 1.00 93.75 106 GLY A N 1
ATOM 857 C CA . GLY A 1 106 ? -2.152 -3.515 2.158 1.00 93.75 106 GLY A CA 1
ATOM 858 C C . GLY A 1 106 ? -3.384 -4.264 1.662 1.00 93.75 106 GLY A C 1
ATOM 859 O O . GLY A 1 106 ? -3.303 -5.437 1.326 1.00 93.75 106 GLY A O 1
ATOM 860 N N . L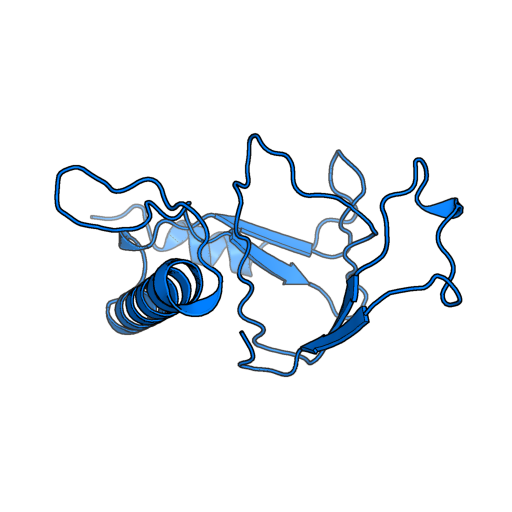EU A 1 107 ? -4.521 -3.574 1.541 1.00 95.38 107 LEU A N 1
ATOM 861 C CA . LEU A 1 107 ? -5.720 -4.129 0.907 1.00 95.38 107 LEU A CA 1
ATOM 862 C C . LEU A 1 107 ? -5.711 -3.830 -0.599 1.00 95.38 107 LEU A C 1
ATOM 864 O O . LEU A 1 107 ? -5.833 -2.675 -1.011 1.00 95.38 107 LEU A O 1
ATOM 868 N N . SER A 1 108 ? -5.626 -4.868 -1.428 1.00 96.81 108 SER A N 1
ATOM 869 C CA . SER A 1 108 ? -5.718 -4.741 -2.890 1.00 96.81 108 SER A CA 1
ATOM 870 C C . SER A 1 108 ? -7.175 -4.778 -3.350 1.00 96.81 108 SER A C 1
ATOM 872 O O . SER A 1 108 ? -7.975 -5.539 -2.814 1.00 96.81 108 SER A O 1
ATOM 874 N N . LEU A 1 109 ? -7.556 -3.954 -4.336 1.00 96.19 109 LEU A N 1
ATOM 875 C CA . LEU A 1 109 ? -8.970 -3.751 -4.699 1.00 96.19 109 LEU A CA 1
ATOM 876 C C . LEU A 1 109 ? -9.303 -3.991 -6.175 1.00 96.19 109 LEU A C 1
ATOM 878 O O . LEU A 1 109 ? -10.019 -4.938 -6.464 1.00 96.19 109 LEU A O 1
ATOM 882 N N . LEU A 1 110 ? -8.889 -3.107 -7.087 1.00 96.94 110 LEU A N 1
ATOM 883 C CA . LEU A 1 110 ? -9.481 -3.026 -8.433 1.00 96.94 110 LEU A CA 1
ATOM 884 C C . LEU A 1 110 ? -8.918 -4.060 -9.414 1.00 96.94 110 LEU A C 1
ATOM 886 O O . LEU A 1 110 ? -9.676 -4.791 -10.047 1.00 96.94 110 LEU A O 1
ATOM 890 N N . SER A 1 111 ? -7.595 -4.123 -9.524 1.00 96.81 111 SER A N 1
ATOM 891 C CA . SER A 1 111 ? -6.862 -4.976 -10.459 1.00 96.81 111 SER A CA 1
ATOM 892 C C . SER A 1 111 ? -5.801 -5.798 -9.721 1.00 96.81 111 SER A C 1
ATOM 894 O O . SER A 1 111 ? -5.307 -5.362 -8.672 1.00 96.81 111 SER A O 1
ATOM 896 N N . PRO A 1 112 ? -5.466 -7.000 -10.229 1.00 96.81 112 PRO A N 1
ATOM 897 C CA . PRO A 1 112 ? -4.379 -7.793 -9.678 1.00 96.81 112 PRO A CA 1
ATOM 898 C C . PRO A 1 112 ? -3.036 -7.096 -9.900 1.00 96.81 112 PRO A C 1
ATOM 900 O O . PRO A 1 112 ? -2.835 -6.425 -10.910 1.00 96.81 112 PRO A O 1
ATOM 903 N N . ARG A 1 113 ? -2.107 -7.294 -8.969 1.00 95.94 113 ARG A N 1
ATOM 904 C CA . ARG A 1 113 ? -0.734 -6.775 -9.039 1.00 95.94 113 ARG A CA 1
ATOM 905 C C . ARG A 1 113 ? 0.247 -7.790 -8.462 1.00 95.94 113 ARG A C 1
ATOM 907 O O . ARG A 1 113 ? -0.168 -8.715 -7.767 1.00 95.94 113 ARG A O 1
ATOM 914 N N . VAL A 1 114 ? 1.536 -7.612 -8.728 1.00 96.06 114 VAL A N 1
ATOM 915 C CA . VAL A 1 114 ? 2.598 -8.412 -8.103 1.00 96.06 114 VAL A CA 1
ATOM 916 C C . VAL A 1 114 ? 3.422 -7.507 -7.200 1.00 96.06 114 VAL A C 1
ATOM 918 O O . VAL A 1 114 ? 3.952 -6.503 -7.662 1.00 96.06 114 VAL A O 1
ATOM 921 N N . MET A 1 115 ? 3.532 -7.866 -5.922 1.00 96.62 115 MET A N 1
ATOM 922 C CA . MET A 1 115 ? 4.480 -7.246 -4.999 1.00 96.62 115 MET A CA 1
ATOM 923 C C . MET A 1 115 ? 5.739 -8.103 -4.944 1.00 96.62 115 MET A C 1
ATOM 925 O O . MET A 1 115 ? 5.664 -9.304 -4.688 1.00 96.62 115 MET A O 1
ATOM 929 N N . LYS A 1 116 ? 6.890 -7.479 -5.194 1.00 95.56 116 LYS A N 1
ATOM 930 C CA . LYS A 1 116 ? 8.196 -8.136 -5.178 1.00 95.56 116 LYS A CA 1
ATOM 931 C C . LYS A 1 116 ? 8.965 -7.677 -3.949 1.00 95.56 116 LYS A C 1
ATOM 933 O O . LYS A 1 116 ? 9.326 -6.510 -3.849 1.00 95.56 116 LYS A O 1
ATOM 938 N N . LEU A 1 117 ? 9.219 -8.597 -3.026 1.00 95.50 117 LEU A N 1
ATOM 939 C CA . LEU A 1 117 ? 10.046 -8.350 -1.849 1.00 95.50 117 LEU A CA 1
ATOM 940 C C . LEU A 1 117 ? 11.453 -8.869 -2.127 1.00 95.50 117 LEU A C 1
ATOM 942 O O . LEU A 1 117 ? 11.619 -10.031 -2.509 1.00 95.50 117 LEU A O 1
ATOM 946 N N . ARG A 1 118 ? 12.445 -7.994 -1.977 1.00 95.06 118 ARG A N 1
ATOM 947 C CA . ARG A 1 118 ? 13.873 -8.244 -2.212 1.00 95.06 118 ARG A CA 1
ATOM 948 C C . ARG A 1 118 ? 14.682 -7.660 -1.060 1.00 95.06 118 ARG A C 1
ATOM 950 O O . ARG A 1 118 ? 14.180 -6.797 -0.340 1.00 95.06 118 ARG A O 1
ATOM 957 N N . GLU A 1 119 ? 15.918 -8.123 -0.887 1.00 94.50 119 GLU A N 1
ATOM 958 C CA . GLU A 1 119 ? 16.827 -7.454 0.045 1.00 94.50 119 GLU A CA 1
ATOM 959 C C . GLU A 1 119 ? 17.150 -6.027 -0.434 1.00 94.50 119 GLU A C 1
ATOM 961 O O . GLU A 1 119 ? 17.273 -5.814 -1.646 1.00 94.50 119 GLU A O 1
ATOM 966 N N . PRO A 1 120 ? 17.276 -5.048 0.484 1.00 92.69 120 PRO A N 1
ATOM 967 C CA . PRO A 1 120 ? 17.537 -3.663 0.115 1.00 92.69 120 PRO A CA 1
ATOM 968 C C . PRO A 1 120 ? 18.865 -3.490 -0.631 1.00 92.69 120 PRO A C 1
ATOM 970 O O . PRO A 1 120 ? 19.896 -4.022 -0.221 1.00 92.69 120 PRO A O 1
ATOM 973 N N . LYS A 1 121 ? 18.838 -2.681 -1.692 1.00 91.75 121 LYS A N 1
ATOM 974 C CA . LYS A 1 121 ? 20.010 -2.214 -2.447 1.00 91.75 121 LYS A CA 1
ATOM 975 C C . LYS A 1 121 ? 20.070 -0.690 -2.463 1.00 91.75 121 LYS A C 1
ATOM 977 O O . LYS A 1 121 ? 19.041 -0.029 -2.318 1.00 91.75 121 LYS A O 1
ATOM 982 N N . ASP A 1 122 ? 21.268 -0.155 -2.686 1.00 88.06 122 ASP A N 1
ATOM 983 C CA . ASP A 1 122 ? 21.528 1.288 -2.653 1.00 88.06 122 ASP A CA 1
ATOM 984 C C . ASP A 1 122 ? 20.883 2.039 -3.829 1.00 88.06 122 ASP A C 1
ATOM 986 O O . ASP A 1 122 ? 20.415 3.165 -3.650 1.00 88.06 122 ASP A O 1
ATOM 990 N N . ALA A 1 123 ? 20.824 1.436 -5.024 1.00 87.31 123 ALA A N 1
ATOM 991 C CA . ALA A 1 123 ? 20.206 2.047 -6.198 1.00 87.31 123 ALA A CA 1
ATOM 992 C C . ALA A 1 123 ? 19.135 1.154 -6.841 1.00 87.31 123 ALA A C 1
ATOM 994 O O . ALA A 1 123 ? 19.283 -0.061 -6.949 1.00 87.31 123 ALA A O 1
ATOM 995 N N . ILE A 1 124 ? 18.073 1.783 -7.365 1.00 86.12 124 ILE A N 1
ATOM 996 C CA . ILE A 1 124 ? 17.004 1.093 -8.115 1.00 86.12 124 ILE A CA 1
ATOM 997 C C . ILE A 1 124 ? 17.577 0.322 -9.318 1.00 86.12 124 ILE A C 1
ATOM 999 O O . ILE A 1 124 ? 17.115 -0.772 -9.633 1.00 86.12 124 ILE A O 1
ATOM 1003 N N . ALA A 1 125 ? 18.611 0.864 -9.968 1.00 89.56 125 ALA A N 1
ATOM 1004 C CA . ALA A 1 125 ? 19.260 0.240 -11.121 1.00 89.56 125 ALA A CA 1
ATOM 1005 C C . ALA A 1 125 ? 19.974 -1.084 -10.791 1.00 89.56 125 ALA A C 1
ATOM 1007 O O . ALA A 1 125 ? 20.265 -1.853 -11.705 1.00 89.56 125 ALA A O 1
ATOM 1008 N N . ASP A 1 126 ? 20.238 -1.357 -9.512 1.00 92.69 126 ASP A N 1
ATOM 1009 C CA . ASP A 1 126 ? 20.935 -2.569 -9.086 1.00 92.69 126 ASP A CA 1
ATOM 1010 C C . ASP A 1 126 ? 19.984 -3.762 -8.928 1.00 92.69 126 ASP A C 1
ATOM 1012 O O . ASP A 1 126 ? 20.444 -4.894 -8.758 1.00 92.69 126 ASP A O 1
ATOM 1016 N N . TYR A 1 127 ? 18.665 -3.538 -8.954 1.00 92.62 127 TYR A N 1
ATOM 1017 C CA . TYR A 1 127 ? 17.677 -4.610 -8.863 1.00 92.62 127 TYR A CA 1
ATOM 1018 C C . TYR A 1 127 ? 17.546 -5.368 -10.187 1.00 92.62 127 TYR A C 1
ATOM 1020 O O . TYR A 1 127 ? 17.529 -4.796 -11.276 1.00 92.62 127 TYR A O 1
ATOM 1028 N N . SER A 1 128 ? 17.389 -6.684 -10.078 1.00 91.88 128 SER A N 1
ATOM 1029 C CA . SER A 1 128 ? 17.169 -7.608 -11.185 1.00 91.88 128 SER A CA 1
ATOM 1030 C C . SER A 1 128 ? 16.004 -8.541 -10.868 1.00 91.88 128 SER A C 1
ATOM 1032 O O . SER A 1 128 ? 15.746 -8.887 -9.716 1.00 91.88 128 SER A O 1
ATOM 1034 N N . ASN A 1 129 ? 15.317 -9.024 -11.905 1.00 86.00 129 ASN A N 1
ATOM 1035 C CA . ASN A 1 129 ? 14.290 -10.059 -11.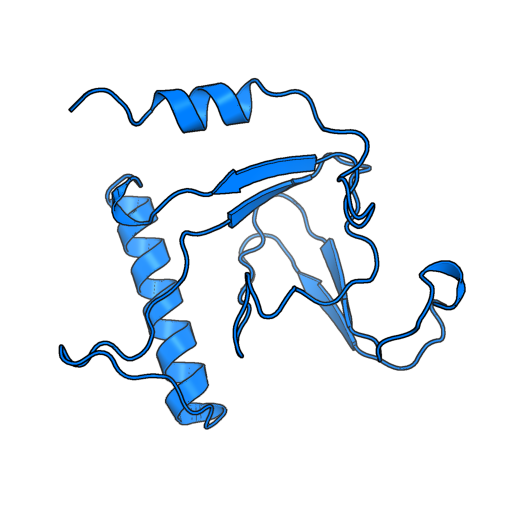740 1.00 86.00 129 ASN A CA 1
ATOM 1036 C C . ASN A 1 129 ? 14.863 -11.398 -11.244 1.00 86.00 129 ASN A C 1
ATOM 1038 O O . ASN A 1 129 ? 14.101 -12.235 -10.769 1.00 86.00 129 ASN A O 1
ATOM 1042 N N . GLU A 1 130 ? 16.179 -11.594 -11.342 1.00 91.38 130 GLU A N 1
ATOM 1043 C CA . GLU A 1 130 ? 16.879 -12.782 -10.842 1.00 91.38 130 GLU A CA 1
ATOM 1044 C C . GLU A 1 130 ? 17.251 -12.681 -9.357 1.00 91.38 130 GLU A C 1
ATOM 1046 O O . GLU A 1 130 ? 17.701 -13.666 -8.770 1.00 91.38 130 GLU A O 1
ATOM 1051 N N . ASP A 1 131 ? 17.063 -11.510 -8.736 1.00 93.94 131 ASP A N 1
ATOM 1052 C CA . ASP A 1 131 ? 17.338 -11.338 -7.315 1.00 93.94 131 ASP A CA 1
ATOM 1053 C C . ASP A 1 131 ? 16.474 -12.286 -6.483 1.00 93.94 131 ASP A C 1
ATOM 1055 O O . ASP A 1 131 ? 15.255 -12.379 -6.674 1.00 93.94 131 ASP A O 1
ATOM 1059 N N . ALA A 1 132 ? 17.108 -12.949 -5.517 1.00 94.75 132 ALA A N 1
ATOM 1060 C CA . ALA A 1 132 ? 16.414 -13.803 -4.569 1.00 94.75 132 ALA A CA 1
ATOM 1061 C C . ALA A 1 132 ? 15.365 -13.000 -3.783 1.00 94.75 132 ALA A C 1
ATOM 1063 O O . ALA A 1 132 ? 15.617 -11.882 -3.327 1.00 94.75 132 ALA A O 1
ATOM 1064 N N . GLY A 1 133 ? 14.182 -13.587 -3.608 1.00 95.50 133 GLY A N 1
ATOM 1065 C CA . GLY A 1 133 ? 13.105 -12.964 -2.856 1.00 95.50 133 GLY A CA 1
ATOM 1066 C C . GLY A 1 133 ? 11.764 -13.650 -3.044 1.00 95.50 133 GLY A C 1
ATOM 1067 O O . GLY A 1 133 ? 11.692 -14.815 -3.436 1.00 95.50 133 GLY A O 1
ATOM 1068 N N . ILE A 1 134 ? 10.702 -12.913 -2.733 1.00 96.81 134 ILE A N 1
ATOM 1069 C CA . ILE A 1 134 ? 9.325 -13.405 -2.762 1.00 96.81 134 ILE A CA 1
ATOM 1070 C C . ILE A 1 134 ? 8.516 -12.546 -3.728 1.00 96.81 134 ILE A C 1
ATOM 1072 O O . ILE A 1 134 ? 8.527 -11.318 -3.629 1.00 96.81 134 ILE A O 1
ATOM 1076 N N . ASP A 1 135 ? 7.787 -13.206 -4.624 1.00 96.00 135 ASP A N 1
ATOM 1077 C CA . ASP A 1 135 ? 6.803 -12.577 -5.501 1.00 96.00 135 ASP A CA 1
ATOM 1078 C C . ASP A 1 135 ? 5.406 -12.958 -5.025 1.00 96.00 135 ASP A C 1
ATOM 1080 O O . ASP A 1 135 ? 5.035 -14.132 -4.984 1.00 96.00 135 ASP A O 1
ATOM 1084 N N . MET A 1 136 ? 4.628 -11.952 -4.645 1.00 96.88 136 MET A N 1
ATOM 1085 C CA . MET A 1 136 ? 3.278 -12.120 -4.128 1.00 96.88 136 MET A CA 1
ATOM 1086 C C . MET A 1 136 ? 2.278 -11.638 -5.169 1.00 96.88 136 MET A C 1
ATOM 1088 O O . MET A 1 136 ? 2.237 -10.451 -5.494 1.00 96.88 136 MET A O 1
ATOM 1092 N N . LEU A 1 137 ? 1.441 -12.547 -5.673 1.00 97.75 137 LEU A N 1
ATOM 1093 C CA . LEU A 1 137 ? 0.262 -12.157 -6.439 1.00 97.75 137 LEU A CA 1
ATOM 1094 C C . LEU A 1 137 ? -0.776 -11.574 -5.475 1.00 97.75 137 LEU A C 1
ATOM 1096 O O . LEU A 1 137 ? -1.249 -12.265 -4.576 1.00 97.75 137 LEU A O 1
ATOM 1100 N N . LEU A 1 138 ? -1.153 -10.321 -5.702 1.00 97.62 138 LEU A N 1
ATOM 1101 C CA . LEU A 1 138 ? -2.151 -9.592 -4.931 1.00 97.62 138 LEU A CA 1
ATOM 1102 C C . LEU A 1 138 ? -3.406 -9.394 -5.796 1.00 97.62 138 LEU A C 1
ATOM 1104 O O . LEU A 1 138 ? -3.500 -8.403 -6.530 1.00 97.62 138 LEU A O 1
ATOM 1108 N N . PRO A 1 139 ? -4.351 -10.351 -5.805 1.00 98.19 139 PRO A N 1
ATOM 1109 C CA . PRO A 1 139 ? -5.601 -10.193 -6.533 1.00 98.19 139 PRO A CA 1
ATOM 1110 C C . PRO A 1 139 ? -6.515 -9.145 -5.869 1.00 98.19 139 PRO A C 1
ATOM 1112 O O . PRO A 1 139 ? -6.348 -8.799 -4.699 1.00 98.19 139 PRO A O 1
ATOM 1115 N N . PRO A 1 140 ? -7.549 -8.666 -6.578 1.00 97.81 140 PRO A N 1
ATOM 1116 C CA . PRO A 1 140 ? -8.658 -7.943 -5.969 1.00 97.81 140 PRO A CA 1
ATOM 1117 C C . PRO A 1 140 ? -9.152 -8.595 -4.673 1.00 97.81 140 PRO A C 1
ATOM 1119 O O . PRO A 1 140 ? -9.473 -9.783 -4.650 1.00 97.81 140 PRO A O 1
ATOM 1122 N N . ARG A 1 141 ? -9.293 -7.784 -3.620 1.00 95.38 141 ARG A N 1
ATOM 1123 C CA . ARG A 1 141 ? -9.762 -8.158 -2.275 1.00 95.38 141 ARG A CA 1
ATOM 1124 C C . ARG A 1 141 ? -8.798 -9.056 -1.488 1.00 95.38 141 ARG A C 1
ATOM 1126 O O . ARG A 1 141 ? -9.249 -9.759 -0.585 1.00 95.38 141 ARG A O 1
ATOM 1133 N N . SER A 1 142 ? -7.501 -9.030 -1.800 1.00 96.00 142 SER A N 1
ATOM 1134 C CA . SER A 1 142 ? -6.460 -9.631 -0.958 1.00 96.00 142 SER A CA 1
ATOM 1135 C C . SER A 1 142 ? -5.944 -8.651 0.094 1.00 96.00 142 SER A C 1
ATOM 1137 O O . SER A 1 142 ? -5.862 -7.448 -0.168 1.00 96.00 142 SER A O 1
ATOM 1139 N N . LEU A 1 143 ? -5.570 -9.193 1.252 1.00 92.00 143 LEU A N 1
ATOM 1140 C CA . LEU A 1 143 ? -4.837 -8.520 2.322 1.00 92.00 143 LEU A CA 1
ATOM 1141 C C . LEU A 1 143 ? -3.439 -9.133 2.435 1.00 92.00 143 LEU A C 1
ATOM 1143 O O . LEU A 1 143 ? -3.367 -10.375 2.284 1.00 92.00 143 LEU A O 1
#

Mean predicted aligned error: 6.33 Å

Secondary structure (DSSP, 8-state):
--SSHHHHHHHHHSPPBS--TTS-EEEEEEEE--GGGS-HHHHHHHHHHHHHHHHIIIIIS-------TTS-S--PPPPEEEEEEEEEEE-S----TTT--S-------SS-EEEEEE---S-GGG--TTSSEEEEEE-TT--

Solvent-accessible surface area (backbone atoms only — not comparable to full-atom values): 9144 Å² total; per-residue (Å²): 143,84,81,67,64,60,59,63,52,49,53,72,69,52,72,67,39,79,60,46,99,86,62,41,41,26,30,31,42,72,49,76,49,50,60,91,74,47,57,71,69,60,29,53,51,51,51,53,50,53,55,49,51,51,46,44,35,48,72,72,68,62,47,92,60,69,62,44,97,88,69,50,52,64,87,76,74,55,50,72,45,77,49,63,45,96,88,29,47,73,53,89,79,75,83,52,76,92,82,41,71,100,71,87,88,62,77,34,58,91,61,66,48,75,50,74,50,62,77,91,69,98,46,76,86,77,65,57,95,82,57,72,69,50,79,41,81,37,43,52,75,34,111

Radius of gyration: 17.0 Å; Cα contacts (8 Å, |Δi|>4): 157; chains: 1; bounding box: 42×36×44 Å